Protein AF-A0A7S0WKE5-F1 (afdb_monomer_lite)

Sequence (150 aa):
APPPGLLELLALPPEQNEPGTTMPTVTLESCKLGATKHGLAVGLHYYQHDPSLGPEDKAESWKRKLVYISEKMAKFLDAKDTDAGVKTMQTTVAANVALRMNETGIIKSYLQGDAHPFMIRTVVFHPTDPADIAMMWFLPCILKHEGQVK

Foldseek 3Di:
DPPPCPVVLLDPPPVPPDPPDPFREHEPVSNQVSCVVVVDWDWDKDKDFAPVQHDPLALSRIDIATDWTYPSNCVVVVHPDTVSSSVVCSVVLVVDPVNVVVSSVQSNCVSVVHFDKDKDWDFQDDPPDPTDTDIDIDHDHHYDDDDDPD

Secondary structure (DSSP, 8-state):
-PPTTTTGGG-S-GGGSPTT--SPEE-HHHHHHHHHHTT---EEEEEEE-TTT--TT-GGGEEEEEEEE-HHHHHHTT-SSHHHHHHHHHHHHHH-HHHHHHHHHHHHHHHTT----EEEEEEE--SSSPPEEEEEEE---EE---S---

pLDDT: mean 75.68, std 14.11, range [32.09, 94.88]

Radius of gyration: 15.92 Å; chains: 1; bounding box: 42×41×35 Å

Organism: NCBI:txid1034604

Structure (mmCIF, N/CA/C/O backbone):
data_AF-A0A7S0WKE5-F1
#
_entry.id   AF-A0A7S0WKE5-F1
#
loop_
_atom_site.group_PDB
_atom_site.id
_atom_site.type_symbol
_atom_site.label_atom_id
_atom_site.label_alt_id
_atom_site.label_comp_id
_atom_site.label_asym_id
_atom_site.label_entity_id
_atom_site.label_seq_id
_atom_site.pdbx_PDB_ins_code
_atom_site.Cartn_x
_atom_site.Cartn_y
_atom_site.Cartn_z
_atom_site.occupancy
_atom_site.B_iso_or_equiv
_atom_site.auth_seq_id
_atom_site.auth_comp_id
_atom_site.auth_asym_id
_atom_site.auth_atom_id
_atom_site.pdbx_PDB_model_num
ATOM 1 N N . ALA A 1 1 ? -14.118 10.633 -8.254 1.00 52.91 1 ALA A N 1
ATOM 2 C CA . ALA A 1 1 ? -13.088 11.386 -7.514 1.00 52.91 1 ALA A CA 1
ATOM 3 C C . ALA A 1 1 ? -12.788 10.654 -6.210 1.00 52.91 1 ALA A C 1
ATOM 5 O O . ALA A 1 1 ? -13.726 10.053 -5.683 1.00 52.91 1 ALA A O 1
ATOM 6 N N . PRO A 1 2 ? -11.533 10.647 -5.726 1.00 58.97 2 PRO A N 1
ATOM 7 C CA . PRO A 1 2 ? -11.217 10.139 -4.392 1.00 58.97 2 PRO A CA 1
ATOM 8 C C . PRO A 1 2 ? -12.061 10.869 -3.330 1.00 58.97 2 PRO A C 1
ATOM 10 O O . PRO A 1 2 ? -12.458 12.014 -3.571 1.00 58.97 2 PRO A O 1
ATOM 13 N N . PRO A 1 3 ? -12.369 10.234 -2.182 1.00 57.25 3 PRO A N 1
ATOM 14 C CA . PRO A 1 3 ? -13.064 10.891 -1.086 1.00 57.25 3 PRO A CA 1
ATOM 15 C C . PRO A 1 3 ? -12.397 12.226 -0.713 1.00 57.25 3 PRO A C 1
ATOM 17 O O . PRO A 1 3 ? -11.163 12.302 -0.701 1.00 57.25 3 PRO A O 1
ATOM 20 N N . PRO A 1 4 ? -13.178 13.275 -0.398 1.00 55.00 4 PRO A N 1
ATOM 21 C CA . PRO A 1 4 ? -12.640 14.522 0.138 1.00 55.00 4 PRO A CA 1
ATOM 22 C C . PRO A 1 4 ? -11.729 14.253 1.346 1.00 55.00 4 PRO A C 1
ATOM 24 O O . PRO A 1 4 ? -12.033 13.388 2.167 1.00 55.00 4 PRO A O 1
ATOM 27 N N . GLY A 1 5 ? -10.598 14.955 1.431 1.00 56.12 5 GLY A N 1
ATOM 28 C CA . GLY A 1 5 ? -9.602 14.768 2.491 1.00 56.12 5 GLY A CA 1
ATOM 29 C C . GLY A 1 5 ? -8.604 13.629 2.255 1.00 56.12 5 GLY A C 1
ATOM 30 O O . GLY A 1 5 ? -7.596 13.568 2.943 1.00 56.12 5 GLY A O 1
ATOM 31 N N . LEU A 1 6 ? -8.797 12.760 1.254 1.00 59.41 6 LEU A N 1
ATOM 32 C CA . LEU A 1 6 ? -7.892 11.626 1.022 1.00 59.41 6 LEU A CA 1
ATOM 33 C C . LEU A 1 6 ? -6.476 12.058 0.576 1.00 59.41 6 LEU A C 1
ATOM 35 O O . LEU A 1 6 ? -5.498 11.394 0.898 1.00 59.41 6 LEU A O 1
ATOM 39 N N . LEU A 1 7 ? -6.355 13.187 -0.129 1.00 56.41 7 LEU A N 1
ATOM 40 C CA . LEU A 1 7 ? -5.060 13.796 -0.468 1.00 56.41 7 LEU A CA 1
ATOM 41 C C . LEU A 1 7 ? -4.463 14.584 0.710 1.00 56.41 7 LEU A C 1
ATOM 43 O O . LEU A 1 7 ? -3.247 14.655 0.844 1.00 56.41 7 LEU A O 1
ATOM 47 N N . GLU A 1 8 ? -5.308 15.099 1.608 1.00 59.44 8 GLU A N 1
ATOM 48 C CA . GLU A 1 8 ? -4.892 15.742 2.863 1.00 59.44 8 GLU A CA 1
ATOM 49 C C . GLU A 1 8 ? -4.340 14.717 3.878 1.00 59.44 8 GLU A C 1
ATOM 51 O O . GLU A 1 8 ? -3.621 15.091 4.799 1.00 59.44 8 GLU A O 1
ATOM 56 N N . LEU A 1 9 ? -4.620 13.415 3.695 1.00 55.53 9 LEU A N 1
ATOM 57 C CA . LEU A 1 9 ? -4.034 12.306 4.471 1.00 55.53 9 LEU A CA 1
ATOM 58 C C . LEU A 1 9 ? -2.565 12.043 4.152 1.00 55.53 9 LEU A C 1
ATOM 60 O O . LEU A 1 9 ? -1.839 11.537 5.003 1.00 55.53 9 LEU A O 1
ATOM 64 N N . LEU A 1 10 ? -2.161 12.315 2.910 1.00 56.53 10 LEU A N 1
ATOM 65 C CA . LEU A 1 10 ? -0.789 12.141 2.433 1.00 56.53 10 LEU A CA 1
ATOM 66 C C . LEU A 1 10 ? 0.053 13.393 2.716 1.00 56.53 10 LEU A C 1
ATOM 68 O O . LEU A 1 10 ? 1.222 13.438 2.349 1.00 56.53 10 LEU A O 1
ATOM 72 N N . ALA A 1 11 ? -0.550 14.413 3.338 1.00 49.28 11 ALA A N 1
ATOM 73 C CA . ALA A 1 11 ? 0.044 15.719 3.523 1.00 49.28 11 ALA A CA 1
ATOM 74 C C . ALA A 1 11 ? 1.149 15.686 4.589 1.00 49.28 11 ALA A C 1
ATOM 76 O O . ALA A 1 11 ? 0.969 16.089 5.738 1.00 49.28 11 ALA A O 1
ATOM 77 N N . LEU A 1 12 ? 2.347 15.306 4.160 1.00 52.75 12 LEU A N 1
ATOM 78 C CA . LEU A 1 12 ? 3.440 16.239 4.373 1.00 52.75 12 LEU A CA 1
ATOM 79 C C . LEU A 1 12 ? 3.100 17.543 3.616 1.00 52.75 12 LEU A C 1
ATOM 81 O O . LEU A 1 12 ? 2.428 17.486 2.582 1.00 52.75 12 LEU A O 1
ATOM 85 N N . PRO A 1 13 ? 3.477 18.729 4.127 1.00 49.84 13 PRO A N 1
ATOM 86 C CA . PRO A 1 13 ? 3.214 19.992 3.441 1.00 49.84 13 PRO A CA 1
ATOM 87 C C . PRO A 1 13 ? 3.611 19.905 1.954 1.00 49.84 13 PRO A C 1
ATOM 89 O O . PRO A 1 13 ? 4.627 19.275 1.663 1.00 49.84 13 PRO A O 1
ATOM 92 N N . PRO A 1 14 ? 2.881 20.544 1.017 1.00 46.16 14 PRO A N 1
ATOM 93 C CA . PRO A 1 14 ? 3.179 20.506 -0.424 1.00 46.16 14 PRO A CA 1
ATOM 94 C C . PRO A 1 14 ? 4.639 20.840 -0.781 1.00 46.16 14 PRO A C 1
ATOM 96 O O . PRO A 1 14 ? 5.152 20.394 -1.803 1.00 46.16 14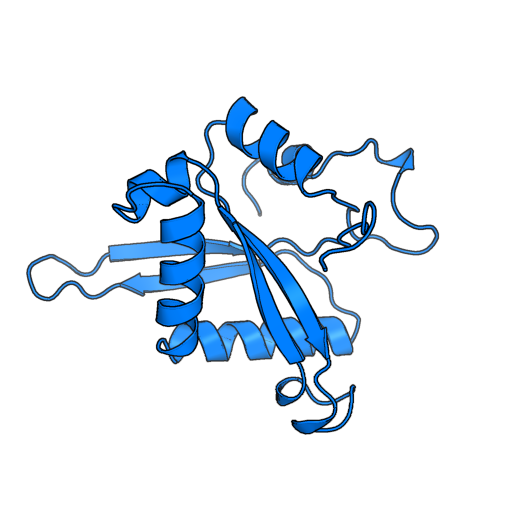 PRO A O 1
ATOM 99 N N . GLU A 1 15 ? 5.314 21.590 0.091 1.00 50.81 15 GLU A N 1
ATOM 100 C CA . GLU A 1 15 ? 6.730 21.965 0.027 1.00 50.81 15 GLU A CA 1
ATOM 101 C C . GLU A 1 15 ? 7.712 20.793 0.255 1.00 50.81 15 GLU A C 1
ATOM 103 O O . GLU A 1 15 ? 8.919 20.975 0.127 1.00 50.81 15 GLU A O 1
ATOM 108 N N . GLN A 1 16 ? 7.223 19.593 0.596 1.00 54.81 16 GLN A N 1
ATOM 109 C CA . GLN A 1 16 ? 8.030 18.387 0.838 1.00 54.81 16 GLN A CA 1
ATOM 110 C C . GLN A 1 16 ? 7.925 17.327 -0.269 1.00 54.81 16 GLN A C 1
ATOM 112 O O . GLN A 1 16 ? 8.495 16.240 -0.126 1.00 54.81 16 GLN A O 1
ATOM 117 N N . ASN A 1 17 ? 7.213 17.613 -1.363 1.00 60.34 17 ASN A N 1
ATOM 118 C CA . ASN A 1 17 ? 7.245 16.745 -2.537 1.00 60.34 17 ASN A CA 1
ATOM 119 C C . ASN A 1 17 ? 8.651 16.746 -3.149 1.00 60.34 17 ASN A C 1
ATOM 121 O O . ASN A 1 17 ? 9.334 17.773 -3.160 1.00 60.34 17 ASN A O 1
ATOM 125 N N . GLU A 1 18 ? 9.085 15.593 -3.659 1.00 60.22 18 GLU A N 1
ATOM 126 C CA . GLU A 1 18 ? 10.382 15.506 -4.334 1.00 60.22 18 GLU A CA 1
ATOM 127 C C . GLU A 1 18 ? 10.388 16.437 -5.569 1.00 60.22 18 GLU A C 1
ATOM 129 O O . GLU A 1 18 ? 9.404 16.473 -6.321 1.00 60.22 18 GLU A O 1
ATOM 134 N N . PRO A 1 19 ? 11.454 17.227 -5.799 1.00 58.72 19 PRO A N 1
ATOM 135 C CA . PRO A 1 19 ? 11.508 18.141 -6.933 1.00 58.72 19 PRO A CA 1
ATOM 136 C C . PRO A 1 19 ? 11.268 17.415 -8.266 1.00 58.72 19 PRO A C 1
ATOM 138 O O . PRO A 1 19 ? 11.930 16.428 -8.573 1.00 58.72 19 PRO A O 1
ATOM 141 N N . GLY A 1 20 ? 10.336 17.923 -9.078 1.00 62.03 20 GLY A N 1
ATOM 142 C CA . GLY A 1 20 ? 10.051 17.383 -10.414 1.00 62.03 20 GLY A CA 1
ATOM 143 C C . GLY A 1 20 ? 8.980 16.290 -10.477 1.00 62.03 20 GLY A C 1
ATOM 144 O O . GLY A 1 20 ? 8.738 15.766 -11.561 1.00 62.03 20 GLY A O 1
ATOM 145 N N . THR A 1 21 ? 8.303 15.970 -9.368 1.00 62.62 21 THR A N 1
ATOM 146 C CA . THR A 1 21 ? 7.138 15.071 -9.375 1.00 62.62 21 THR A CA 1
ATOM 147 C C . THR A 1 21 ? 5.833 15.785 -9.020 1.00 62.62 21 THR A C 1
ATOM 149 O O . THR A 1 21 ? 5.803 16.732 -8.237 1.00 62.62 21 THR A O 1
ATOM 152 N N . THR A 1 22 ? 4.726 15.304 -9.589 1.00 66.25 22 THR A N 1
ATOM 153 C CA . THR A 1 22 ? 3.358 15.677 -9.192 1.00 66.25 22 THR A CA 1
ATOM 154 C C . THR A 1 22 ? 2.762 14.707 -8.171 1.00 66.25 22 THR A C 1
ATOM 156 O O . THR A 1 22 ? 1.636 14.912 -7.717 1.00 66.25 22 THR A O 1
ATOM 159 N N . MET A 1 23 ? 3.477 13.629 -7.829 1.00 71.69 23 MET A N 1
ATOM 160 C CA . MET A 1 23 ? 3.033 12.657 -6.834 1.00 71.69 23 MET A CA 1
ATOM 161 C C . MET A 1 23 ? 3.305 13.160 -5.411 1.00 71.69 23 MET A C 1
ATOM 163 O O . MET A 1 23 ? 4.376 13.714 -5.159 1.00 71.69 23 MET A O 1
ATOM 167 N N . PRO A 1 24 ? 2.384 12.917 -4.463 1.00 73.12 24 PRO A N 1
ATOM 168 C CA . PRO A 1 24 ? 2.607 13.235 -3.060 1.00 73.12 24 PRO A CA 1
ATOM 169 C C . PRO A 1 24 ? 3.710 12.353 -2.465 1.00 73.12 24 PRO A C 1
ATOM 171 O O . PRO A 1 24 ? 3.734 11.139 -2.691 1.00 73.12 24 PRO A O 1
ATOM 174 N N . THR A 1 25 ? 4.589 12.949 -1.664 1.00 76.62 25 THR A N 1
ATOM 175 C CA . THR A 1 25 ? 5.579 12.214 -0.864 1.00 76.62 25 THR A CA 1
ATOM 176 C C . THR A 1 25 ? 5.009 11.878 0.514 1.00 76.62 25 THR A C 1
ATOM 178 O O . THR A 1 25 ? 4.449 12.743 1.182 1.00 76.62 25 THR A O 1
ATOM 181 N N . VAL A 1 26 ? 5.183 10.635 0.973 1.00 79.31 26 VAL A N 1
ATOM 182 C CA . VAL A 1 26 ? 4.721 10.163 2.288 1.00 79.31 26 VAL A CA 1
ATOM 183 C C . VAL A 1 26 ? 5.809 9.440 3.069 1.00 79.31 26 VAL A C 1
ATOM 185 O O . VAL A 1 26 ? 6.693 8.806 2.497 1.00 79.31 26 VAL A O 1
ATOM 188 N N . THR A 1 27 ? 5.699 9.478 4.394 1.00 82.75 27 THR A N 1
ATOM 189 C CA . THR A 1 27 ? 6.412 8.586 5.323 1.00 82.75 27 THR A CA 1
ATOM 190 C C . THR A 1 27 ? 5.433 7.629 5.991 1.00 82.75 27 THR A C 1
ATOM 192 O O . THR A 1 27 ? 4.229 7.902 6.066 1.00 82.75 27 THR A O 1
ATOM 195 N N . LEU A 1 28 ? 5.944 6.530 6.549 1.00 84.62 28 LEU A N 1
ATOM 196 C CA . LEU A 1 28 ? 5.138 5.620 7.364 1.00 84.62 28 LEU A CA 1
ATOM 197 C C . LEU A 1 28 ? 4.410 6.369 8.498 1.00 84.62 28 LEU A C 1
ATOM 199 O O . LEU A 1 28 ? 3.230 6.128 8.757 1.00 84.62 28 LEU A O 1
ATOM 203 N N . GLU A 1 29 ? 5.097 7.327 9.113 1.00 84.50 29 GLU A N 1
ATOM 204 C CA . GLU A 1 29 ? 4.593 8.096 10.248 1.00 84.50 29 GLU A CA 1
ATOM 205 C C . GLU A 1 29 ? 3.477 9.054 9.824 1.00 84.50 29 GLU A C 1
ATOM 207 O O . GLU A 1 29 ? 2.444 9.123 10.494 1.00 84.50 29 GLU A O 1
ATOM 212 N N . SER A 1 30 ? 3.618 9.710 8.667 1.00 80.19 30 SER A N 1
ATOM 213 C CA . SER A 1 30 ? 2.546 10.530 8.088 1.00 80.19 30 SER A CA 1
ATOM 214 C C . SER A 1 30 ? 1.292 9.698 7.793 1.00 80.19 30 SER A C 1
ATOM 216 O O . SER A 1 30 ? 0.184 10.099 8.155 1.00 80.19 30 SER A O 1
ATOM 218 N N . CYS A 1 31 ? 1.456 8.483 7.249 1.00 82.19 31 CYS A N 1
ATOM 219 C CA . CYS A 1 31 ? 0.343 7.576 6.986 1.00 82.19 31 CYS A CA 1
ATOM 220 C C . CYS A 1 31 ? -0.349 7.127 8.279 1.00 82.19 31 CYS A C 1
ATOM 222 O O . CYS A 1 31 ? -1.579 7.122 8.334 1.00 82.19 31 CYS A O 1
ATOM 224 N N . LYS A 1 32 ? 0.414 6.788 9.329 1.00 85.38 32 LYS A N 1
ATOM 225 C CA . LYS A 1 32 ? -0.138 6.436 10.648 1.00 85.38 32 LYS A CA 1
ATOM 226 C C . LYS A 1 32 ? -0.953 7.585 11.237 1.00 85.38 32 LYS A C 1
ATOM 228 O O . LYS A 1 32 ? -2.088 7.376 11.662 1.00 85.38 32 LYS A O 1
ATOM 233 N N . LEU A 1 33 ? -0.393 8.795 11.241 1.00 83.00 33 LEU A N 1
ATOM 234 C CA . LEU A 1 33 ? -1.059 9.981 11.780 1.00 83.00 33 LEU A CA 1
ATOM 235 C C . LEU A 1 33 ? -2.352 10.293 11.020 1.00 83.00 33 LEU A C 1
ATOM 237 O O . LEU A 1 33 ? -3.392 10.492 11.650 1.00 83.00 33 LEU A O 1
ATOM 241 N N . GLY A 1 34 ? -2.313 10.272 9.685 1.00 81.25 34 GLY A N 1
ATOM 242 C CA . GLY A 1 34 ? -3.493 10.474 8.845 1.00 81.25 34 GLY A CA 1
ATOM 243 C C . GLY A 1 34 ? -4.570 9.413 9.090 1.00 81.25 34 GLY A C 1
ATOM 244 O O . GLY A 1 34 ? -5.738 9.746 9.301 1.00 81.25 34 GLY A O 1
ATOM 245 N N . ALA A 1 35 ? -4.179 8.137 9.144 1.00 84.12 35 ALA A N 1
ATOM 246 C CA . ALA A 1 35 ? -5.097 7.030 9.399 1.00 84.12 35 ALA A CA 1
ATOM 247 C C . ALA A 1 35 ? -5.816 7.163 10.748 1.00 84.12 35 ALA A C 1
ATOM 249 O O . ALA A 1 35 ? -7.033 6.981 10.811 1.00 84.12 35 ALA A O 1
ATOM 250 N N . THR A 1 36 ? -5.079 7.506 11.808 1.00 83.94 36 THR A N 1
ATOM 251 C CA . THR A 1 36 ? -5.628 7.689 13.157 1.00 83.94 36 THR A CA 1
ATOM 252 C C . THR A 1 36 ? -6.527 8.916 13.229 1.00 83.94 36 THR A C 1
ATOM 254 O O . THR A 1 36 ? -7.673 8.805 13.662 1.00 83.94 36 THR A O 1
ATOM 257 N N . LYS A 1 37 ? -6.049 10.073 12.753 1.00 83.06 37 LYS A N 1
ATOM 258 C CA . LYS A 1 37 ? -6.786 11.347 12.798 1.00 83.06 37 LYS A CA 1
ATOM 259 C C . LYS A 1 37 ? -8.153 11.253 12.119 1.00 83.06 37 LYS A C 1
ATOM 261 O O . LYS A 1 37 ? -9.117 11.833 12.607 1.00 83.06 37 LYS A O 1
ATOM 266 N N . HIS A 1 38 ? -8.235 10.523 11.010 1.00 81.38 38 HIS A N 1
ATOM 267 C CA . HIS A 1 38 ? -9.455 10.404 10.211 1.00 81.38 38 HIS A CA 1
ATOM 268 C C . HIS A 1 38 ? -10.194 9.072 10.416 1.00 81.38 38 HIS A C 1
ATOM 270 O O . HIS A 1 38 ? -11.205 8.823 9.761 1.00 81.38 38 HIS A O 1
ATOM 276 N N . GLY A 1 39 ? -9.710 8.206 11.315 1.00 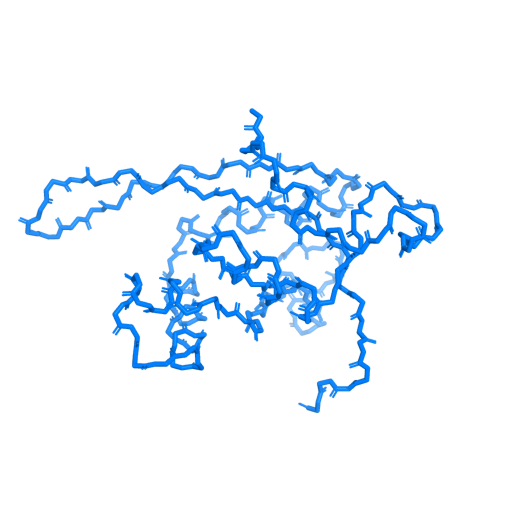82.94 39 GLY A N 1
ATOM 277 C CA . GLY A 1 39 ? -10.326 6.915 11.618 1.00 82.94 39 GLY A CA 1
ATOM 278 C C . GLY A 1 39 ? -10.515 6.037 10.379 1.00 82.94 39 GLY A C 1
ATOM 279 O O . GLY A 1 39 ? -11.615 5.528 10.146 1.00 82.94 39 GLY A O 1
ATOM 280 N N . LEU A 1 40 ? -9.476 5.879 9.555 1.00 82.94 40 LEU A N 1
ATOM 281 C CA . LEU A 1 40 ? -9.558 5.196 8.260 1.00 82.94 40 LEU A CA 1
ATOM 282 C C . LEU A 1 40 ? -9.003 3.772 8.302 1.00 82.94 40 LEU A C 1
ATOM 284 O O . LEU A 1 40 ? -8.038 3.482 9.007 1.00 82.94 40 LEU A O 1
ATOM 288 N N . ALA A 1 41 ? -9.600 2.886 7.503 1.00 87.06 41 ALA A N 1
ATOM 289 C CA . ALA A 1 41 ? -9.041 1.574 7.197 1.00 87.06 41 ALA A CA 1
ATOM 290 C C . ALA A 1 41 ? -8.108 1.723 5.988 1.00 87.06 41 ALA A C 1
ATOM 292 O O . ALA A 1 41 ? -8.578 1.860 4.862 1.00 87.06 41 ALA A O 1
ATOM 293 N N . VAL A 1 42 ? -6.796 1.741 6.221 1.00 85.69 42 VAL A N 1
ATOM 294 C CA . VAL A 1 42 ? -5.788 1.945 5.168 1.00 85.69 42 VAL A CA 1
ATOM 295 C C . VAL A 1 42 ? -4.630 0.968 5.320 1.00 85.69 42 VAL A C 1
ATOM 297 O O . VAL A 1 42 ? -4.370 0.469 6.417 1.00 85.69 42 VAL A O 1
ATOM 300 N N . GLY A 1 43 ? -3.929 0.723 4.215 1.00 87.94 43 GLY A N 1
ATOM 301 C CA . GLY A 1 43 ? -2.647 0.029 4.180 1.00 87.94 43 GLY A CA 1
ATOM 302 C C . GLY A 1 43 ? -1.629 0.821 3.361 1.00 87.94 43 GLY A C 1
ATOM 303 O O . GLY A 1 43 ? -2.005 1.528 2.428 1.00 87.94 43 GLY A O 1
ATOM 304 N N . LEU A 1 44 ? -0.350 0.710 3.720 1.00 87.44 44 LEU A N 1
ATOM 305 C CA . LEU A 1 44 ? 0.763 1.314 2.987 1.00 87.44 44 LEU A CA 1
ATOM 306 C C . LEU A 1 44 ? 1.616 0.218 2.354 1.00 87.44 44 LEU A C 1
ATOM 308 O O . LEU A 1 44 ? 2.115 -0.681 3.038 1.00 87.44 44 LEU A O 1
ATOM 312 N N . HIS A 1 45 ? 1.798 0.319 1.042 1.00 87.56 45 HIS A N 1
ATOM 313 C CA . HIS A 1 45 ? 2.527 -0.651 0.240 1.00 87.56 45 HIS A CA 1
ATOM 314 C C . HIS A 1 45 ? 3.611 0.056 -0.568 1.00 87.56 45 HIS A C 1
ATOM 316 O O . HIS A 1 45 ? 3.403 1.178 -1.020 1.00 87.56 45 HIS A O 1
ATOM 322 N N . TYR A 1 46 ? 4.725 -0.626 -0.805 1.00 86.56 46 TYR A N 1
ATOM 323 C CA . TYR A 1 46 ? 5.696 -0.239 -1.823 1.00 86.56 46 TYR A CA 1
ATOM 324 C C . TYR A 1 46 ? 5.893 -1.379 -2.821 1.00 86.56 46 TYR A C 1
ATOM 326 O O . TYR A 1 46 ? 5.586 -2.540 -2.531 1.00 86.56 46 TYR A O 1
ATOM 334 N N . TYR A 1 47 ? 6.400 -1.039 -4.001 1.00 86.38 47 TYR A N 1
ATOM 335 C CA . TYR A 1 47 ? 6.809 -1.999 -5.016 1.00 86.38 47 TYR A CA 1
ATOM 336 C C . TYR A 1 47 ? 8.317 -1.914 -5.177 1.00 86.38 47 TYR A C 1
ATOM 338 O O . TYR A 1 47 ? 8.877 -0.825 -5.250 1.00 86.38 47 TYR A O 1
ATOM 346 N N . GLN A 1 48 ? 8.966 -3.069 -5.195 1.00 88.62 48 GLN A N 1
ATOM 347 C CA . GLN A 1 48 ? 10.408 -3.172 -5.349 1.00 88.62 48 GLN A CA 1
ATOM 348 C C . GLN A 1 48 ? 10.716 -4.093 -6.516 1.00 88.62 48 GLN A C 1
ATOM 350 O O . GLN A 1 48 ? 10.159 -5.191 -6.599 1.00 88.62 48 GLN A O 1
ATOM 355 N N . HIS A 1 49 ? 11.596 -3.640 -7.405 1.00 89.19 49 HIS A N 1
ATOM 356 C CA . HIS A 1 49 ? 12.119 -4.469 -8.481 1.00 89.19 49 HIS A CA 1
ATOM 357 C C . HIS A 1 49 ? 12.885 -5.664 -7.901 1.00 89.19 49 HIS A C 1
ATOM 359 O O . HIS A 1 49 ? 13.713 -5.516 -7.001 1.00 89.19 49 HIS A O 1
ATOM 365 N N . ASP A 1 50 ? 12.574 -6.855 -8.405 1.00 91.56 50 ASP A N 1
ATOM 366 C CA . ASP A 1 50 ? 13.298 -8.089 -8.146 1.00 91.56 50 ASP A CA 1
ATOM 367 C C . ASP A 1 50 ? 13.984 -8.548 -9.445 1.00 91.56 50 ASP A C 1
ATOM 369 O O . ASP A 1 50 ? 13.323 -9.108 -10.327 1.00 91.56 50 ASP A O 1
ATOM 373 N N . PRO A 1 51 ? 15.312 -8.369 -9.564 1.00 91.25 51 PRO A N 1
ATOM 374 C CA . PRO A 1 51 ? 16.061 -8.757 -10.757 1.00 91.25 51 PRO A CA 1
ATOM 375 C C . PRO A 1 51 ? 15.968 -10.247 -11.106 1.00 91.25 51 PRO A C 1
ATOM 377 O O . PRO A 1 51 ? 16.207 -10.616 -12.253 1.00 91.25 51 PRO A O 1
ATOM 380 N N . SER A 1 52 ? 15.621 -11.117 -10.148 1.00 94.88 52 SER A N 1
ATOM 381 C CA . SER A 1 52 ? 15.452 -12.554 -10.406 1.00 94.88 52 SER A CA 1
ATOM 382 C C . SER A 1 52 ? 14.176 -12.889 -11.183 1.00 94.88 52 SER A C 1
ATOM 384 O O . SER A 1 52 ? 14.069 -13.984 -11.732 1.00 94.88 52 SER A O 1
ATOM 386 N N . LEU A 1 53 ? 13.217 -11.960 -11.241 1.00 90.62 53 LEU A N 1
ATOM 387 C CA . LEU A 1 53 ? 11.955 -12.126 -11.961 1.00 90.62 53 LEU A CA 1
ATOM 388 C C . LEU A 1 53 ? 11.995 -11.567 -13.389 1.00 90.62 53 LEU A C 1
ATOM 390 O O . LEU A 1 53 ? 11.180 -11.977 -14.214 1.00 90.62 53 LEU A O 1
ATOM 394 N N . GLY A 1 54 ? 12.940 -10.674 -13.692 1.00 93.12 54 GLY A N 1
ATOM 395 C CA . GLY A 1 54 ? 13.099 -10.091 -15.021 1.00 93.12 54 GLY A CA 1
ATOM 396 C C . GLY A 1 54 ? 13.607 -8.643 -15.006 1.00 93.12 54 GLY A C 1
ATOM 397 O O . GLY A 1 54 ? 13.992 -8.115 -13.957 1.00 93.12 54 GLY A O 1
ATOM 398 N N . PRO A 1 55 ? 13.625 -7.979 -16.176 1.00 93.06 55 PRO A N 1
ATOM 399 C CA . PRO A 1 55 ? 14.088 -6.600 -16.305 1.00 93.06 55 PRO A CA 1
ATOM 400 C C . PRO A 1 55 ? 13.098 -5.588 -15.705 1.00 93.06 55 PRO A C 1
ATOM 402 O O . PRO A 1 55 ? 11.925 -5.893 -15.490 1.00 93.06 55 PRO A O 1
ATOM 405 N N . GLU A 1 56 ? 13.587 -4.383 -15.406 1.00 90.25 56 GLU A N 1
ATOM 406 C CA . GLU A 1 56 ? 12.851 -3.331 -14.682 1.00 90.25 56 GLU A CA 1
ATOM 407 C C . GLU A 1 56 ? 11.634 -2.788 -15.459 1.00 90.25 56 GLU A C 1
ATOM 409 O O . GLU A 1 56 ? 10.636 -2.392 -14.861 1.00 90.25 56 GLU A O 1
ATOM 414 N N . ASP A 1 57 ? 11.656 -2.854 -16.792 1.00 89.06 57 ASP A N 1
ATOM 415 C CA . ASP A 1 57 ? 10.564 -2.424 -17.677 1.00 89.06 57 ASP A CA 1
ATOM 416 C C . ASP A 1 57 ? 9.373 -3.404 -17.716 1.00 89.06 57 ASP A C 1
ATOM 418 O O . ASP A 1 57 ? 8.372 -3.163 -18.398 1.00 89.06 57 ASP A O 1
ATOM 422 N N . LYS A 1 58 ? 9.474 -4.534 -17.012 1.00 89.56 58 LYS A N 1
ATOM 423 C CA . LYS A 1 58 ? 8.457 -5.584 -16.967 1.00 89.56 58 LYS A CA 1
ATOM 424 C C . LYS A 1 58 ? 7.743 -5.552 -15.627 1.00 89.56 58 LYS A C 1
ATOM 426 O O . LYS A 1 58 ? 8.365 -5.714 -14.584 1.00 89.56 58 LYS A O 1
ATOM 431 N N . ALA A 1 59 ? 6.424 -5.372 -15.650 1.00 87.12 59 ALA A N 1
ATOM 432 C CA . ALA A 1 59 ? 5.614 -5.237 -14.439 1.00 87.12 59 ALA A CA 1
ATOM 433 C C . ALA A 1 59 ? 5.679 -6.481 -13.535 1.00 87.12 59 ALA A C 1
ATOM 435 O O . ALA A 1 59 ? 5.667 -6.365 -12.314 1.00 87.12 59 ALA A O 1
ATOM 436 N N . GLU A 1 60 ? 5.800 -7.664 -14.133 1.00 87.56 60 GLU A N 1
ATOM 437 C CA . GLU A 1 60 ? 5.979 -8.943 -13.446 1.00 87.56 60 GLU A CA 1
ATOM 438 C C . GLU A 1 60 ? 7.285 -9.035 -12.642 1.00 87.56 60 GLU A C 1
ATOM 440 O O . GLU A 1 60 ? 7.370 -9.848 -11.722 1.00 87.56 60 GLU A O 1
ATOM 445 N N . SER A 1 61 ? 8.272 -8.181 -12.933 1.00 91.62 61 SER A N 1
ATOM 446 C CA . SER A 1 61 ? 9.539 -8.117 -12.202 1.00 91.62 61 SER A CA 1
ATOM 447 C C . SER A 1 61 ? 9.443 -7.349 -10.883 1.00 91.62 61 SER A C 1
ATOM 449 O O . SER A 1 61 ? 10.430 -7.241 -10.161 1.00 91.62 61 SER A O 1
ATOM 451 N N . TRP A 1 62 ? 8.283 -6.781 -10.549 1.00 89.69 62 TRP A N 1
ATOM 452 C CA . TRP A 1 62 ? 8.099 -5.955 -9.359 1.00 89.69 62 TRP A CA 1
ATOM 453 C C . TRP A 1 62 ? 7.304 -6.699 -8.290 1.00 89.69 62 TRP A C 1
ATOM 455 O O . TRP A 1 62 ? 6.224 -7.237 -8.534 1.00 89.69 62 TRP A O 1
ATOM 465 N N . LYS A 1 63 ? 7.816 -6.693 -7.058 1.00 86.38 63 LYS A N 1
ATOM 466 C CA . LYS A 1 63 ? 7.169 -7.311 -5.898 1.00 86.38 63 LYS A CA 1
ATOM 467 C C . LYS A 1 63 ? 6.538 -6.257 -5.007 1.00 86.38 63 LYS A C 1
ATOM 469 O O . LYS A 1 63 ? 7.210 -5.344 -4.530 1.00 86.38 63 LYS A O 1
ATOM 474 N N . ARG A 1 64 ? 5.254 -6.442 -4.705 1.00 86.75 64 ARG A N 1
ATOM 475 C CA . ARG A 1 64 ? 4.560 -5.666 -3.677 1.00 86.75 64 ARG A CA 1
ATOM 476 C C . ARG A 1 64 ? 5.034 -6.071 -2.283 1.00 86.75 64 ARG A C 1
ATOM 478 O O . ARG A 1 64 ? 5.135 -7.256 -1.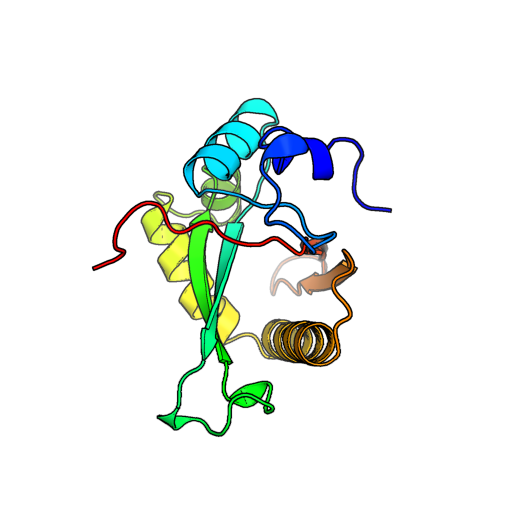959 1.00 86.75 64 ARG A O 1
ATOM 485 N N . LYS A 1 65 ? 5.221 -5.081 -1.420 1.00 87.38 65 LYS A N 1
ATOM 486 C CA . LYS A 1 65 ? 5.493 -5.234 0.008 1.00 87.38 65 LYS A CA 1
ATOM 487 C C . LYS A 1 65 ? 4.536 -4.345 0.789 1.00 87.38 65 LYS A C 1
ATOM 489 O O . LYS A 1 65 ? 4.453 -3.150 0.541 1.00 87.38 65 LYS A O 1
ATOM 494 N N . LEU A 1 66 ? 3.782 -4.941 1.707 1.00 88.75 66 LEU A N 1
ATOM 495 C CA . LEU A 1 66 ? 2.908 -4.214 2.629 1.00 88.75 66 LEU A CA 1
ATOM 496 C C . LEU A 1 66 ? 3.680 -3.953 3.920 1.00 88.75 66 LEU A C 1
ATOM 498 O O . LEU A 1 66 ? 4.113 -4.913 4.550 1.00 88.75 66 LEU A O 1
ATOM 502 N N . VAL A 1 67 ? 3.843 -2.688 4.298 1.00 89.00 67 VAL A N 1
ATOM 503 C CA . VAL A 1 67 ? 4.640 -2.290 5.474 1.00 89.00 67 VAL A CA 1
ATOM 504 C C . VAL A 1 67 ? 3.794 -1.857 6.659 1.00 89.00 67 VAL A C 1
ATOM 506 O O . VAL A 1 67 ? 4.291 -1.808 7.777 1.00 89.00 67 VAL A O 1
ATOM 509 N N . TYR A 1 68 ? 2.522 -1.534 6.431 1.00 90.00 68 TYR A N 1
ATOM 510 C CA . TYR A 1 68 ? 1.639 -1.039 7.477 1.00 90.00 68 TYR A CA 1
ATOM 511 C C . TYR A 1 68 ? 0.171 -1.225 7.134 1.00 90.00 68 TYR A C 1
ATOM 513 O O . TYR A 1 68 ? -0.232 -1.035 5.990 1.00 90.00 68 TYR A O 1
ATOM 521 N N . ILE A 1 69 ? -0.631 -1.508 8.156 1.00 91.69 69 ILE A N 1
ATOM 522 C CA . ILE A 1 69 ? -2.081 -1.338 8.124 1.00 91.69 69 ILE A CA 1
ATOM 523 C C . ILE A 1 69 ? -2.526 -0.557 9.357 1.00 91.69 69 ILE A C 1
ATOM 525 O O . ILE A 1 69 ? -1.913 -0.662 10.420 1.00 91.69 69 ILE A O 1
ATOM 529 N N . SER A 1 70 ? -3.612 0.200 9.237 1.00 90.94 70 SER A N 1
ATOM 530 C CA . SER A 1 70 ? -4.197 0.889 10.385 1.00 90.94 70 SER A CA 1
ATOM 531 C C . SER A 1 70 ? -4.900 -0.072 11.342 1.00 90.94 70 SER A C 1
ATOM 533 O O . SER A 1 70 ? -5.345 -1.148 10.946 1.00 90.94 70 SER A O 1
ATOM 535 N N . GLU A 1 71 ? -5.083 0.334 12.601 1.00 91.44 71 GLU A N 1
ATOM 536 C CA . GLU A 1 71 ? -5.849 -0.458 13.577 1.00 91.44 71 GLU A CA 1
ATOM 537 C C . GLU A 1 71 ? -7.276 -0.745 13.102 1.00 91.44 71 GLU A C 1
ATOM 539 O O . GLU A 1 71 ? -7.812 -1.825 13.337 1.00 91.44 71 GLU A O 1
ATOM 544 N N . LYS A 1 72 ? -7.904 0.213 12.409 1.00 89.31 72 LYS A N 1
ATOM 545 C CA . LYS A 1 72 ? -9.241 0.016 11.842 1.00 89.31 72 LYS A CA 1
ATOM 546 C C . LYS A 1 72 ? -9.229 -1.033 10.733 1.00 89.31 72 LYS A C 1
ATOM 548 O O . LYS A 1 72 ? -10.163 -1.822 10.659 1.00 89.31 72 LYS A O 1
ATOM 553 N N . MET A 1 73 ? -8.181 -1.065 9.907 1.00 88.44 73 MET A N 1
ATOM 554 C CA . MET A 1 73 ? -7.999 -2.123 8.914 1.00 88.44 73 MET A CA 1
ATOM 555 C C . MET A 1 73 ? -7.730 -3.475 9.588 1.00 88.44 73 MET A C 1
ATOM 557 O O . MET A 1 73 ? -8.326 -4.468 9.196 1.00 88.44 73 MET A O 1
ATOM 561 N N . ALA A 1 74 ? -6.901 -3.526 10.635 1.00 90.06 74 ALA A N 1
ATOM 562 C CA . ALA A 1 74 ? -6.657 -4.756 11.392 1.00 90.06 74 ALA A CA 1
ATOM 563 C C . ALA A 1 74 ? -7.957 -5.322 11.992 1.00 90.06 74 ALA A C 1
ATOM 565 O O . ALA A 1 74 ? -8.247 -6.497 11.804 1.00 90.06 74 ALA A O 1
ATOM 566 N N . LYS A 1 75 ? -8.785 -4.470 12.613 1.00 88.38 75 LYS A N 1
ATOM 567 C CA . LYS A 1 75 ? -10.119 -4.841 13.120 1.00 88.38 75 LYS A CA 1
ATOM 568 C C . LYS A 1 75 ? -11.057 -5.308 12.009 1.00 88.38 75 LYS A C 1
ATOM 570 O O . LYS A 1 75 ? -11.774 -6.280 12.192 1.00 88.38 75 LYS A O 1
ATOM 575 N N . PHE A 1 76 ? -11.048 -4.625 10.863 1.00 84.38 76 PHE A N 1
ATOM 576 C CA . PHE A 1 76 ? -11.841 -5.023 9.697 1.00 84.38 76 PHE A CA 1
ATOM 577 C C . PHE A 1 76 ? -11.453 -6.417 9.180 1.00 84.38 76 PHE A C 1
ATOM 579 O O . PHE A 1 76 ? -12.314 -7.167 8.739 1.00 84.38 76 PHE A O 1
ATOM 586 N N . LEU A 1 77 ? -10.170 -6.768 9.263 1.00 83.81 77 LEU A N 1
ATOM 587 C CA . LEU A 1 77 ? -9.637 -8.072 8.869 1.00 83.81 77 LEU A CA 1
ATOM 588 C C . LEU A 1 77 ? -9.730 -9.139 9.973 1.00 83.81 77 LEU A C 1
ATOM 590 O O . LEU A 1 77 ? -9.194 -10.227 9.781 1.00 83.81 77 LEU A O 1
ATOM 594 N N . ASP A 1 78 ? -10.329 -8.818 11.125 1.00 86.38 78 ASP A N 1
ATOM 595 C CA . ASP A 1 78 ? -10.327 -9.658 12.332 1.00 86.38 78 ASP A CA 1
ATOM 596 C C . ASP A 1 78 ? -8.914 -10.125 12.749 1.00 86.38 78 ASP A C 1
ATOM 598 O O . ASP A 1 78 ? -8.680 -11.231 13.235 1.00 86.38 78 ASP A O 1
ATOM 602 N N . ALA A 1 79 ? -7.915 -9.269 12.520 1.00 89.19 79 ALA A N 1
ATOM 603 C CA . ALA A 1 79 ? -6.539 -9.531 12.905 1.00 89.19 79 ALA A CA 1
ATOM 604 C C . ALA A 1 79 ? -6.302 -9.134 14.369 1.00 89.19 79 ALA A C 1
ATOM 606 O O . ALA A 1 79 ? -6.746 -8.080 14.826 1.00 89.19 79 ALA A O 1
ATOM 607 N N . LYS A 1 80 ? -5.516 -9.948 15.086 1.00 92.62 80 LYS A N 1
ATOM 608 C CA . LYS A 1 80 ? -5.151 -9.709 16.495 1.00 92.62 80 LYS A CA 1
ATOM 609 C C . LYS A 1 80 ? -4.477 -8.348 16.720 1.00 92.62 80 LYS A C 1
ATOM 611 O O . LYS A 1 80 ? -4.708 -7.703 17.739 1.00 92.62 80 LYS A O 1
ATOM 616 N N . ASP A 1 81 ? -3.615 -7.954 15.792 1.00 93.56 81 ASP A N 1
ATOM 617 C CA . ASP A 1 81 ? -2.852 -6.711 15.804 1.00 93.56 81 ASP A CA 1
ATOM 618 C C . ASP A 1 81 ? -2.474 -6.310 14.365 1.00 93.56 81 ASP A C 1
ATOM 620 O O . ASP A 1 81 ? -2.772 -7.018 13.392 1.00 93.56 81 ASP A O 1
ATOM 624 N N . THR A 1 82 ? -1.843 -5.144 14.211 1.00 92.06 82 THR A N 1
ATOM 625 C CA . THR A 1 82 ? -1.454 -4.610 12.899 1.00 92.06 82 THR A CA 1
ATOM 626 C C . THR A 1 82 ? -0.435 -5.495 12.185 1.00 92.06 82 THR A C 1
ATOM 628 O O . THR A 1 82 ? -0.526 -5.660 10.970 1.00 92.06 82 THR A O 1
ATOM 631 N N . ASP A 1 83 ? 0.494 -6.119 12.909 1.00 92.94 83 ASP A N 1
ATOM 632 C CA . ASP A 1 83 ? 1.551 -6.948 12.320 1.00 92.94 83 ASP A CA 1
ATOM 633 C C . ASP A 1 83 ? 0.990 -8.274 11.795 1.00 92.94 83 ASP A C 1
ATOM 635 O O . ASP A 1 83 ? 1.328 -8.724 10.694 1.00 92.94 83 ASP A O 1
ATOM 639 N N . ALA A 1 84 ? 0.079 -8.889 12.551 1.00 92.12 84 ALA A N 1
ATOM 640 C CA . ALA A 1 84 ? -0.676 -10.059 12.129 1.00 92.12 84 ALA A CA 1
ATOM 641 C C . ALA A 1 84 ? -1.523 -9.753 10.888 1.00 92.12 84 ALA A C 1
ATOM 643 O O . ALA A 1 84 ? -1.562 -10.555 9.948 1.00 92.12 84 ALA A O 1
ATOM 644 N N . GLY A 1 85 ? -2.153 -8.578 10.835 1.00 91.06 85 GLY A N 1
ATOM 645 C CA . GLY A 1 85 ? -2.920 -8.169 9.665 1.00 91.06 85 GLY A CA 1
ATOM 646 C C . GLY A 1 85 ? -2.040 -7.885 8.441 1.00 91.06 85 GLY A C 1
ATOM 647 O O . GLY A 1 85 ? -2.411 -8.280 7.336 1.00 91.06 85 GLY A O 1
ATOM 648 N N . VAL A 1 86 ? -0.839 -7.310 8.611 1.00 91.38 86 VAL A N 1
ATOM 649 C CA . VAL A 1 86 ? 0.148 -7.177 7.520 1.00 91.38 86 VAL A CA 1
ATOM 650 C C . VAL A 1 86 ? 0.500 -8.551 6.946 1.00 91.38 86 VAL A C 1
ATOM 652 O O . VAL A 1 86 ? 0.401 -8.747 5.734 1.00 91.38 86 VAL A O 1
ATOM 655 N N . LYS A 1 87 ? 0.857 -9.523 7.796 1.00 89.62 87 LYS A N 1
ATOM 656 C CA . LYS A 1 87 ? 1.191 -10.895 7.362 1.00 89.62 87 LYS A CA 1
ATOM 657 C C . LYS A 1 87 ? 0.028 -11.567 6.630 1.00 89.62 87 LYS A C 1
ATOM 659 O O . LYS A 1 87 ? 0.222 -12.177 5.574 1.00 89.62 87 LYS A O 1
ATOM 664 N N . THR A 1 88 ? -1.181 -11.412 7.163 1.00 86.75 88 THR A N 1
ATOM 665 C CA . THR A 1 88 ? -2.412 -11.948 6.569 1.00 86.75 88 THR A CA 1
ATOM 666 C C . THR A 1 88 ? -2.636 -11.355 5.181 1.00 86.75 88 THR A C 1
ATOM 668 O O . THR A 1 88 ? -2.742 -12.089 4.204 1.00 86.75 88 THR A O 1
ATOM 671 N N . MET A 1 89 ? -2.595 -10.029 5.049 1.00 84.69 89 MET A N 1
ATOM 672 C CA . MET A 1 89 ? -2.791 -9.335 3.773 1.00 84.69 89 MET A CA 1
ATOM 673 C C . MET A 1 89 ? -1.701 -9.632 2.742 1.00 84.69 89 MET A C 1
ATOM 675 O O . MET A 1 89 ? -1.984 -9.694 1.545 1.00 84.69 89 MET A O 1
ATOM 679 N N . GLN A 1 90 ? -0.449 -9.809 3.163 1.00 86.25 90 GLN A N 1
ATOM 680 C CA . GLN A 1 90 ? 0.611 -10.235 2.249 1.00 86.25 90 GLN A CA 1
ATOM 681 C C . GLN A 1 90 ? 0.301 -11.614 1.652 1.00 86.25 90 GLN A C 1
ATOM 683 O O . GLN A 1 90 ? 0.411 -11.786 0.439 1.00 86.25 90 GLN A O 1
ATOM 688 N N . THR A 1 91 ? -0.166 -12.549 2.481 1.00 82.62 91 THR A N 1
ATOM 689 C CA . THR A 1 91 ? -0.521 -13.913 2.064 1.00 82.62 91 THR A CA 1
ATOM 690 C C . THR A 1 91 ? -1.776 -13.935 1.188 1.00 82.62 91 THR A C 1
ATOM 692 O O . THR A 1 91 ? -1.762 -14.483 0.087 1.00 82.62 91 THR A O 1
ATOM 695 N N . THR A 1 92 ? -2.854 -13.285 1.633 1.00 79.00 92 THR A N 1
ATOM 696 C CA . THR A 1 92 ? -4.154 -13.289 0.947 1.00 79.00 92 THR A CA 1
ATOM 697 C C . THR A 1 92 ? -4.078 -12.646 -0.429 1.00 79.00 92 THR A C 1
ATOM 699 O O . THR A 1 92 ? -4.602 -13.186 -1.401 1.00 79.00 92 THR A O 1
ATOM 702 N N . VAL A 1 93 ? -3.404 -11.503 -0.547 1.00 76.06 93 VAL A N 1
ATOM 703 C CA . VAL A 1 93 ? -3.290 -10.809 -1.834 1.00 76.06 93 VAL A CA 1
ATOM 704 C C . VAL A 1 93 ? -2.430 -11.601 -2.817 1.00 76.06 93 VAL A C 1
ATOM 706 O O . VAL A 1 93 ? -2.778 -11.675 -3.991 1.00 76.06 93 VAL A O 1
ATOM 709 N N . ALA A 1 94 ? -1.366 -12.263 -2.347 1.00 70.69 94 ALA A N 1
ATOM 710 C CA . ALA A 1 94 ? -0.577 -13.152 -3.197 1.00 70.69 94 ALA A CA 1
ATOM 711 C C . ALA A 1 94 ? -1.419 -14.317 -3.756 1.00 70.69 94 ALA A C 1
ATOM 713 O O . ALA A 1 94 ? -1.235 -14.718 -4.906 1.00 70.69 94 ALA A O 1
ATOM 714 N N . ALA A 1 95 ? -2.377 -14.824 -2.974 1.00 71.62 95 ALA A N 1
ATOM 715 C CA . ALA A 1 95 ? -3.293 -15.881 -3.398 1.00 71.62 95 ALA A CA 1
ATOM 716 C C . ALA A 1 95 ? -4.455 -15.378 -4.283 1.00 71.62 95 ALA A C 1
ATOM 718 O O . ALA A 1 95 ? -5.012 -16.147 -5.068 1.00 71.62 95 ALA A O 1
ATOM 719 N N . ASN A 1 96 ? -4.821 -14.095 -4.207 1.00 71.50 96 ASN A N 1
ATOM 720 C CA . ASN A 1 96 ? -5.984 -13.550 -4.904 1.00 71.50 96 ASN A CA 1
ATOM 721 C C . ASN A 1 96 ? -5.638 -13.073 -6.329 1.00 71.50 96 ASN A C 1
ATOM 723 O O . ASN A 1 96 ? -5.030 -12.022 -6.532 1.00 71.50 96 ASN A O 1
ATOM 727 N N . VAL A 1 97 ? -6.060 -13.840 -7.341 1.00 68.75 97 VAL A N 1
ATOM 728 C CA . VAL A 1 97 ? -5.804 -13.546 -8.767 1.00 68.75 97 VAL A CA 1
ATOM 729 C C . VAL A 1 97 ? -6.352 -12.179 -9.194 1.00 68.75 97 VAL A C 1
ATOM 731 O O . VAL A 1 97 ? -5.660 -11.451 -9.902 1.00 68.75 97 VAL A O 1
ATOM 734 N N . ALA A 1 98 ? -7.550 -11.798 -8.742 1.00 66.50 98 ALA A N 1
ATOM 735 C CA . ALA A 1 98 ? -8.166 -10.527 -9.124 1.00 66.50 98 ALA A CA 1
ATOM 736 C C . ALA A 1 98 ? -7.366 -9.328 -8.594 1.00 66.50 98 ALA A C 1
ATOM 738 O O . ALA A 1 98 ? -7.159 -8.350 -9.311 1.00 66.50 98 ALA A O 1
ATOM 739 N N . LEU A 1 99 ? -6.857 -9.419 -7.361 1.00 69.31 99 LEU A N 1
ATOM 740 C CA . LEU A 1 99 ? -5.999 -8.376 -6.798 1.00 69.31 99 LEU A CA 1
ATOM 741 C C . LEU A 1 99 ? -4.665 -8.287 -7.549 1.00 69.31 99 LEU A C 1
ATOM 743 O O . LEU A 1 99 ? -4.268 -7.188 -7.927 1.00 69.31 99 LEU A O 1
ATOM 747 N N . ARG A 1 100 ? -4.039 -9.423 -7.880 1.00 71.25 100 ARG A N 1
ATOM 748 C CA . ARG A 1 100 ? -2.786 -9.449 -8.658 1.00 71.25 100 ARG A CA 1
ATOM 749 C C . ARG A 1 100 ? -2.918 -8.857 -10.064 1.00 71.25 100 ARG A C 1
ATOM 751 O O . ARG A 1 100 ? -2.007 -8.174 -10.534 1.00 71.25 100 ARG A O 1
ATOM 758 N N . MET A 1 101 ? -4.038 -9.097 -10.749 1.00 69.50 101 MET A N 1
ATOM 759 C CA . MET A 1 101 ? -4.283 -8.499 -12.068 1.00 69.50 101 MET A CA 1
ATOM 760 C C . MET A 1 101 ? -4.363 -6.974 -11.988 1.00 69.50 101 MET A C 1
ATOM 762 O O . MET A 1 101 ? -3.776 -6.287 -12.825 1.00 69.50 101 MET A O 1
ATOM 766 N N . ASN A 1 102 ? -5.023 -6.448 -10.957 1.00 74.06 102 ASN A N 1
ATOM 767 C CA . ASN A 1 102 ? -5.074 -5.009 -10.747 1.00 74.06 102 ASN A CA 1
ATOM 768 C C . ASN A 1 102 ? -3.689 -4.440 -10.396 1.00 74.06 102 ASN A C 1
ATOM 770 O O . ASN A 1 102 ? -3.290 -3.449 -10.993 1.00 74.06 102 ASN A O 1
ATOM 774 N N . GLU A 1 103 ? -2.913 -5.099 -9.525 1.00 77.94 103 GLU A N 1
ATOM 775 C CA . GLU A 1 103 ? -1.516 -4.729 -9.209 1.00 77.94 103 GLU A CA 1
ATOM 776 C C . GLU A 1 103 ? -0.630 -4.633 -10.450 1.00 77.94 103 GLU A C 1
ATOM 778 O O . GLU A 1 103 ? 0.124 -3.675 -10.614 1.00 77.94 103 GLU A O 1
ATOM 783 N N . THR A 1 104 ? -0.778 -5.578 -11.375 1.00 79.56 104 THR A N 1
ATOM 784 C CA . THR A 1 104 ? -0.038 -5.560 -12.641 1.00 79.56 104 THR A CA 1
ATOM 785 C C . THR A 1 104 ? -0.399 -4.334 -13.483 1.00 79.56 104 THR A C 1
ATOM 787 O O . THR A 1 104 ? 0.481 -3.711 -14.071 1.00 79.56 104 THR A O 1
ATOM 790 N N . GLY A 1 105 ? -1.685 -3.970 -13.546 1.00 78.69 105 GLY A N 1
ATOM 791 C CA . GLY A 1 105 ? -2.136 -2.767 -14.253 1.00 78.69 105 GLY A CA 1
ATOM 792 C C . GLY A 1 105 ? -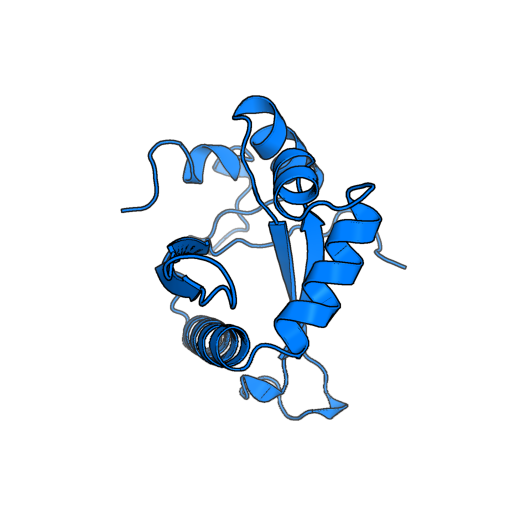1.553 -1.492 -13.647 1.00 78.69 105 GLY A C 1
ATOM 793 O O . GLY A 1 105 ? -1.077 -0.630 -14.377 1.00 78.69 105 GLY A O 1
ATOM 794 N N . ILE A 1 106 ? -1.496 -1.431 -12.317 1.00 78.56 106 ILE A N 1
ATOM 795 C CA . ILE A 1 106 ? -0.931 -0.311 -11.561 1.00 78.56 106 ILE A CA 1
ATOM 796 C C . ILE A 1 106 ? 0.540 -0.102 -11.910 1.00 78.56 106 ILE A C 1
ATOM 798 O O . ILE A 1 106 ? 0.935 0.993 -12.298 1.00 78.56 106 ILE A O 1
ATOM 802 N N . ILE A 1 107 ? 1.346 -1.162 -11.807 1.00 82.50 107 ILE A N 1
ATOM 803 C CA . ILE A 1 107 ? 2.781 -1.101 -12.105 1.00 82.50 107 ILE A CA 1
ATOM 804 C C . ILE A 1 107 ? 3.003 -0.703 -13.568 1.00 82.50 107 ILE A C 1
ATOM 806 O O . ILE A 1 107 ? 3.867 0.119 -13.847 1.00 82.50 107 ILE A O 1
ATOM 810 N N . LYS A 1 108 ? 2.193 -1.219 -14.503 1.00 82.88 108 LYS A N 1
ATOM 811 C CA . LYS A 1 108 ? 2.277 -0.823 -15.918 1.00 82.88 108 LYS A CA 1
ATOM 812 C C . LYS A 1 108 ? 2.021 0.669 -16.114 1.00 82.88 108 LYS A C 1
ATOM 814 O O . LYS A 1 108 ? 2.794 1.300 -16.825 1.00 82.88 108 LYS A O 1
ATOM 819 N N . SER A 1 109 ? 0.993 1.224 -15.472 1.00 78.94 109 SER A N 1
ATOM 820 C CA . SER A 1 109 ? 0.713 2.664 -15.526 1.00 78.94 109 SER A CA 1
ATOM 821 C C . SER A 1 109 ? 1.888 3.480 -14.982 1.00 78.94 109 SER A C 1
ATOM 823 O O . SER A 1 109 ? 2.345 4.401 -15.653 1.00 78.94 109 SER A O 1
ATOM 825 N N . TYR A 1 110 ? 2.471 3.076 -13.848 1.00 77.31 110 TYR A N 1
ATOM 826 C CA . TYR A 1 110 ? 3.673 3.730 -13.318 1.00 77.31 110 TYR A CA 1
ATOM 827 C C . TYR A 1 110 ? 4.864 3.682 -14.267 1.00 77.31 110 TYR A C 1
ATOM 829 O O . TYR A 1 110 ? 5.500 4.708 -14.491 1.00 77.31 110 TYR A O 1
ATOM 837 N N . LEU A 1 111 ? 5.159 2.514 -14.841 1.00 81.12 111 LEU A N 1
ATOM 838 C CA . LEU A 1 111 ? 6.260 2.349 -15.793 1.00 81.12 111 LEU A CA 1
ATOM 839 C C . LEU A 1 111 ? 6.055 3.180 -17.072 1.00 81.12 111 LEU A C 1
ATOM 841 O O . LEU A 1 111 ? 7.021 3.500 -17.757 1.00 81.12 111 LEU A O 1
ATOM 845 N N . GLN A 1 112 ? 4.811 3.548 -17.386 1.00 82.69 112 GLN A N 1
ATOM 846 C CA . GLN A 1 112 ? 4.448 4.416 -18.509 1.00 82.69 112 GLN A CA 1
ATOM 847 C C . GLN A 1 112 ? 4.409 5.910 -18.143 1.00 82.69 112 GLN A C 1
ATOM 849 O O . GLN A 1 112 ? 4.194 6.737 -19.024 1.00 82.69 112 GLN A O 1
ATOM 854 N N . GLY A 1 113 ? 4.647 6.267 -16.876 1.00 73.50 113 GLY A N 1
ATOM 855 C CA . GLY A 1 113 ? 4.610 7.649 -16.385 1.00 73.50 113 GLY A CA 1
ATOM 856 C C . GLY A 1 113 ? 3.229 8.134 -15.928 1.00 73.50 113 GLY A C 1
ATOM 857 O O . GLY A 1 113 ? 3.103 9.280 -15.500 1.00 73.50 113 GLY A O 1
ATOM 858 N N . ASP A 1 114 ? 2.213 7.271 -15.951 1.00 72.44 114 ASP A N 1
ATOM 859 C CA . ASP A 1 114 ? 0.850 7.593 -15.532 1.00 72.44 114 ASP A CA 1
ATOM 860 C C . ASP A 1 114 ? 0.629 7.213 -14.062 1.00 72.44 114 ASP A C 1
ATOM 862 O O . ASP A 1 114 ? 0.392 6.055 -13.709 1.00 72.44 114 ASP A O 1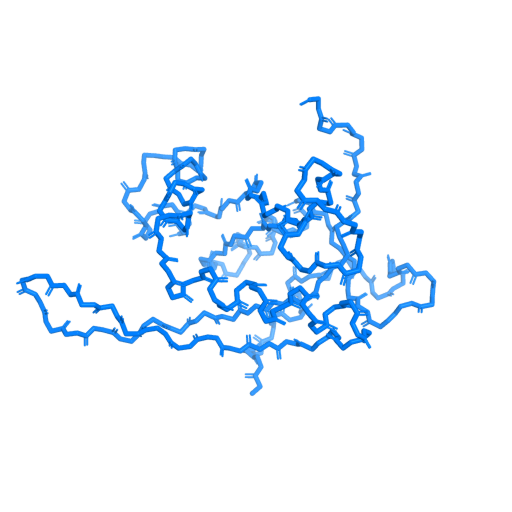
ATOM 866 N N . ALA A 1 115 ? 0.666 8.214 -13.182 1.00 70.69 115 ALA A N 1
ATOM 867 C CA . ALA A 1 115 ? 0.437 8.053 -11.748 1.00 70.69 115 ALA A CA 1
ATOM 868 C C . ALA A 1 115 ? -0.840 8.781 -11.302 1.00 70.69 115 ALA A C 1
ATOM 870 O O . ALA A 1 115 ? -0.795 9.840 -10.673 1.00 70.69 115 ALA A O 1
ATOM 871 N N . HIS A 1 116 ? -2.002 8.200 -11.606 1.00 72.56 116 HIS A N 1
ATOM 872 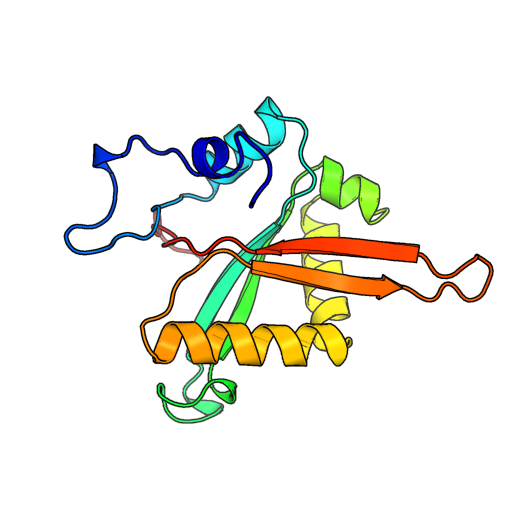C CA . HIS A 1 116 ? -3.297 8.745 -11.193 1.00 72.56 116 HIS A CA 1
ATOM 873 C C . HIS A 1 116 ? -3.975 7.881 -10.121 1.00 72.56 116 HIS A C 1
ATOM 875 O O . HIS A 1 116 ? -3.893 6.655 -10.182 1.00 72.56 116 HIS A O 1
ATOM 881 N N . PRO A 1 117 ? -4.683 8.483 -9.147 1.00 75.31 117 PRO A N 1
ATOM 882 C CA . PRO A 1 117 ? -5.579 7.750 -8.261 1.00 75.31 117 PRO A CA 1
ATOM 883 C C . PRO A 1 117 ? -6.616 6.937 -9.037 1.00 75.31 117 PRO A C 1
ATOM 885 O O . PRO A 1 117 ? -7.259 7.457 -9.950 1.00 75.31 117 PRO A O 1
ATOM 888 N N . PHE A 1 118 ? -6.861 5.699 -8.620 1.00 76.38 118 PHE A N 1
ATOM 889 C CA . PHE A 1 118 ? -7.916 4.865 -9.198 1.00 76.38 118 PHE A CA 1
ATOM 890 C C . PHE A 1 118 ? -8.638 4.059 -8.116 1.00 76.38 118 PHE A C 1
ATOM 892 O O . PHE A 1 118 ? -8.178 3.911 -6.982 1.00 76.38 118 PHE A O 1
ATOM 899 N N . MET A 1 119 ? -9.820 3.566 -8.477 1.00 78.56 119 MET A N 1
ATOM 900 C CA . MET A 1 119 ? -10.678 2.769 -7.611 1.00 78.56 119 MET A CA 1
ATOM 901 C C . MET A 1 119 ? -10.792 1.367 -8.190 1.00 78.56 119 MET A C 1
ATOM 903 O O . MET A 1 119 ? -11.203 1.203 -9.338 1.00 78.56 119 MET A O 1
ATOM 907 N N . ILE A 1 120 ? -10.497 0.362 -7.375 1.00 74.12 120 ILE A N 1
ATOM 908 C CA . ILE A 1 120 ? -10.862 -1.017 -7.670 1.00 74.12 120 ILE A CA 1
ATOM 909 C C . ILE A 1 120 ? -12.213 -1.290 -7.028 1.00 74.12 120 ILE A C 1
ATOM 911 O O . ILE A 1 120 ? -12.439 -0.978 -5.856 1.00 74.12 120 ILE A O 1
ATOM 915 N N . ARG A 1 121 ? -13.103 -1.905 -7.802 1.00 75.00 121 ARG A N 1
ATOM 916 C CA . ARG A 1 121 ? -14.337 -2.498 -7.298 1.00 75.00 121 ARG A CA 1
ATOM 917 C C . ARG A 1 121 ? -14.182 -4.004 -7.371 1.00 75.00 121 ARG A C 1
ATOM 919 O O . ARG A 1 121 ? -14.102 -4.555 -8.465 1.00 75.00 121 ARG A O 1
ATOM 926 N N . THR A 1 122 ? -14.127 -4.648 -6.217 1.00 67.44 122 THR A N 1
ATOM 927 C CA . THR A 1 122 ? -14.037 -6.102 -6.122 1.00 67.44 122 THR A CA 1
ATOM 928 C C . THR A 1 122 ? -15.334 -6.625 -5.539 1.00 67.44 122 THR A C 1
ATOM 930 O O . THR A 1 122 ? -15.761 -6.179 -4.478 1.00 67.44 122 THR A O 1
ATOM 933 N N . VAL A 1 123 ? -15.952 -7.581 -6.228 1.00 65.38 123 VAL A N 1
ATOM 934 C CA . VAL A 1 123 ? -17.055 -8.354 -5.659 1.00 65.38 123 VAL A CA 1
ATOM 935 C C . VAL A 1 123 ? -16.447 -9.439 -4.779 1.00 65.38 123 VAL A C 1
ATOM 937 O O . VAL A 1 123 ? -15.655 -10.257 -5.248 1.00 65.38 123 VAL A O 1
ATOM 940 N N . VAL A 1 124 ? -16.785 -9.412 -3.498 1.00 61.44 124 VAL A N 1
ATOM 941 C CA . VAL A 1 124 ? -16.387 -10.408 -2.512 1.00 61.44 124 VAL A CA 1
ATOM 942 C C . VAL A 1 124 ? -17.545 -11.382 -2.369 1.00 61.44 124 VAL A C 1
ATOM 944 O O . VAL A 1 124 ? -18.630 -11.015 -1.926 1.00 61.44 124 VAL A O 1
ATOM 947 N N . PHE A 1 125 ? -17.320 -12.627 -2.776 1.00 56.81 125 PHE A N 1
ATOM 948 C CA . PHE A 1 125 ? -18.279 -13.701 -2.556 1.00 56.81 125 PHE A CA 1
ATOM 949 C C . PHE A 1 125 ? -18.024 -14.315 -1.185 1.00 56.81 125 PHE A C 1
ATOM 951 O O . PHE A 1 125 ? -16.941 -14.851 -0.944 1.00 56.81 125 PHE A O 1
ATOM 958 N N . HIS A 1 126 ? -19.021 -14.247 -0.307 1.00 53.88 126 HIS A N 1
ATOM 959 C CA . HIS A 1 126 ? -19.015 -15.003 0.934 1.00 53.88 126 HIS A CA 1
ATOM 960 C C . HIS A 1 126 ? -19.745 -16.338 0.714 1.00 53.88 126 HIS A C 1
ATOM 962 O O . HIS A 1 126 ? -20.794 -16.352 0.070 1.00 53.88 126 HIS A O 1
ATOM 968 N N . PRO A 1 127 ? -19.239 -17.473 1.229 1.00 54.03 127 PRO A N 1
ATOM 969 C CA . PRO A 1 127 ? -19.928 -18.759 1.090 1.00 54.03 127 PRO A CA 1
ATOM 970 C C . PRO A 1 127 ? -21.307 -18.790 1.767 1.00 54.03 127 PRO A C 1
ATOM 972 O O . PRO A 1 127 ? -22.143 -19.620 1.423 1.00 54.03 127 PRO A O 1
ATOM 975 N N . THR A 1 128 ? -21.518 -17.914 2.750 1.00 73.31 128 THR A N 1
ATOM 976 C CA . THR A 1 128 ? -22.684 -17.894 3.644 1.00 73.31 128 THR A CA 1
ATOM 977 C C . THR A 1 128 ? -23.540 -16.639 3.527 1.00 73.31 128 THR A C 1
ATOM 979 O O . THR A 1 128 ? -24.656 -16.636 4.034 1.00 73.31 128 THR A O 1
ATOM 982 N N . ASP A 1 129 ? -23.045 -15.595 2.862 1.00 56.97 129 ASP A N 1
ATOM 983 C CA . ASP A 1 129 ? -23.649 -14.261 2.851 1.00 56.97 129 ASP A CA 1
ATOM 984 C C . ASP A 1 129 ? -23.774 -13.728 1.417 1.00 56.97 129 ASP A C 1
ATOM 986 O O . ASP A 1 129 ? -23.065 -14.195 0.517 1.00 56.97 129 ASP A O 1
ATOM 990 N N . PRO A 1 130 ? -24.677 -12.761 1.169 1.00 63.69 130 PRO A N 1
ATOM 991 C CA . PRO A 1 130 ? -24.772 -12.092 -0.121 1.00 63.69 130 PRO A CA 1
ATOM 992 C C . PRO A 1 130 ? -23.418 -11.535 -0.572 1.00 63.69 130 PRO A C 1
ATOM 994 O O . PRO A 1 130 ? -22.605 -11.100 0.239 1.00 63.69 130 PRO A O 1
ATOM 997 N N . ALA A 1 131 ? -23.176 -11.542 -1.884 1.00 60.09 131 ALA A N 1
ATOM 998 C CA . ALA A 1 131 ? -21.958 -10.968 -2.436 1.00 60.09 131 ALA A CA 1
ATOM 999 C C . ALA A 1 131 ? -21.890 -9.462 -2.127 1.00 60.09 131 ALA A C 1
ATOM 1001 O O . ALA A 1 131 ? -22.807 -8.717 -2.478 1.00 60.09 131 ALA A O 1
ATOM 1002 N N . ASP A 1 132 ? -20.790 -9.025 -1.519 1.00 60.25 132 ASP A N 1
ATOM 1003 C CA . ASP A 1 132 ? -20.551 -7.629 -1.159 1.00 60.25 132 ASP A CA 1
ATOM 1004 C C . ASP A 1 132 ? -19.615 -6.952 -2.160 1.00 60.25 132 ASP A C 1
ATOM 1006 O O . ASP A 1 132 ? -18.718 -7.572 -2.737 1.00 60.25 132 ASP A O 1
ATOM 1010 N N . ILE A 1 133 ? -19.793 -5.647 -2.368 1.00 60.22 133 ILE A N 1
ATOM 1011 C CA . ILE A 1 133 ? -18.882 -4.849 -3.195 1.00 60.22 133 ILE A CA 1
ATOM 1012 C C . ILE A 1 133 ? -17.890 -4.136 -2.281 1.00 60.22 133 ILE A C 1
ATOM 1014 O O . ILE A 1 133 ? -18.219 -3.145 -1.629 1.00 60.22 133 ILE A O 1
ATOM 1018 N N . ALA A 1 134 ? -16.639 -4.589 -2.300 1.00 68.25 134 ALA A N 1
ATOM 1019 C CA . ALA A 1 134 ? -15.529 -3.864 -1.707 1.00 68.25 134 ALA A CA 1
ATOM 1020 C C . ALA A 1 134 ? -15.017 -2.809 -2.699 1.00 68.25 134 ALA A C 1
ATOM 1022 O O . ALA A 1 134 ? -14.561 -3.128 -3.802 1.00 68.25 134 ALA A O 1
ATOM 1023 N N . MET A 1 135 ? -15.077 -1.536 -2.304 1.00 76.06 135 MET A N 1
ATOM 1024 C CA . MET A 1 135 ? -14.461 -0.432 -3.043 1.00 76.06 135 MET A CA 1
ATOM 1025 C C . MET A 1 135 ? -13.152 -0.037 -2.371 1.00 76.06 135 MET A C 1
ATOM 1027 O O . MET A 1 135 ? -13.146 0.395 -1.221 1.00 76.06 135 MET A O 1
ATOM 1031 N N . MET A 1 136 ? -12.048 -0.151 -3.102 1.00 77.31 136 MET A N 1
ATOM 1032 C CA . MET A 1 136 ? -10.718 0.201 -2.613 1.00 77.31 136 MET A CA 1
ATOM 1033 C C . MET A 1 136 ? -10.131 1.307 -3.475 1.00 77.31 136 MET A C 1
ATOM 1035 O O . MET A 1 136 ? -10.016 1.167 -4.692 1.00 77.31 136 MET A O 1
ATOM 1039 N N . TRP A 1 137 ? -9.754 2.409 -2.834 1.00 80.62 137 TRP A N 1
ATOM 1040 C CA . TRP A 1 137 ? -9.001 3.478 -3.474 1.00 80.62 137 TRP A CA 1
ATOM 1041 C C . TRP A 1 137 ? -7.511 3.210 -3.356 1.00 80.62 137 TRP A C 1
ATOM 1043 O O . TRP A 1 137 ? -7.013 2.894 -2.278 1.00 80.62 137 TRP A O 1
ATOM 1053 N N . PHE A 1 138 ? -6.810 3.392 -4.464 1.00 80.44 138 PHE A N 1
ATOM 1054 C CA . PHE A 1 138 ? -5.362 3.336 -4.528 1.00 80.44 138 PHE A CA 1
ATOM 1055 C C . PHE A 1 138 ? -4.847 4.715 -4.891 1.00 80.44 138 PHE A C 1
ATOM 1057 O O . PHE A 1 138 ? -5.320 5.349 -5.839 1.00 80.44 138 PHE A O 1
ATOM 1064 N N . LEU A 1 139 ? -3.880 5.174 -4.105 1.00 80.56 139 LEU A N 1
ATOM 1065 C CA . LEU A 1 139 ? -3.276 6.482 -4.262 1.00 80.56 139 LEU A CA 1
ATOM 1066 C C . LEU A 1 139 ? -1.791 6.335 -4.536 1.00 80.56 139 LEU A C 1
ATOM 1068 O O . LEU A 1 139 ? -1.054 5.882 -3.657 1.00 80.56 139 LEU A O 1
ATOM 1072 N N . PRO A 1 140 ? -1.345 6.756 -5.725 1.00 78.62 140 PRO A N 1
ATOM 1073 C CA . PRO A 1 140 ? 0.063 6.927 -5.980 1.00 78.62 140 PRO A CA 1
ATOM 1074 C C . PRO A 1 140 ? 0.727 7.884 -5.014 1.00 78.62 140 PRO A C 1
ATOM 1076 O O . PRO A 1 140 ? 0.265 9.007 -4.840 1.00 78.62 140 PRO A O 1
ATOM 1079 N N . CYS A 1 141 ? 1.829 7.439 -4.423 1.00 78.88 141 CYS A N 1
ATOM 1080 C CA . CYS A 1 141 ? 2.690 8.270 -3.600 1.00 78.88 141 CYS A CA 1
ATOM 1081 C C . CYS A 1 141 ? 4.146 7.808 -3.711 1.00 78.88 141 CYS A C 1
ATOM 1083 O O . CYS A 1 141 ? 4.425 6.652 -4.040 1.00 78.88 141 CYS A O 1
ATOM 1085 N N . ILE A 1 142 ? 5.068 8.722 -3.425 1.00 78.12 142 ILE A N 1
ATOM 1086 C CA . ILE A 1 142 ? 6.486 8.421 -3.248 1.00 78.12 142 ILE A CA 1
ATOM 1087 C C . ILE A 1 142 ? 6.709 8.135 -1.766 1.00 78.12 142 ILE A C 1
ATOM 1089 O O . ILE A 1 142 ? 6.481 8.999 -0.923 1.00 78.12 142 ILE A O 1
ATOM 1093 N N . LEU A 1 143 ? 7.158 6.927 -1.430 1.00 78.31 143 LEU A N 1
ATOM 1094 C CA . LEU A 1 143 ? 7.527 6.592 -0.058 1.00 78.31 143 LEU A CA 1
ATOM 1095 C C . LEU A 1 143 ? 8.938 7.110 0.240 1.00 78.31 143 LEU A C 1
ATOM 1097 O O . LEU A 1 143 ? 9.920 6.567 -0.266 1.00 78.31 143 LEU A O 1
ATOM 1101 N N . LYS A 1 144 ? 9.054 8.122 1.101 1.00 76.88 144 LYS A N 1
ATOM 1102 C CA . LYS A 1 144 ? 10.345 8.609 1.590 1.00 76.88 144 LYS A CA 1
ATOM 1103 C C . LYS A 1 144 ? 10.905 7.609 2.600 1.00 76.88 144 LYS A C 1
ATOM 1105 O O . LYS A 1 144 ? 10.304 7.364 3.644 1.00 76.88 144 LYS A O 1
ATOM 1110 N N . HIS A 1 145 ? 12.040 6.994 2.275 1.00 66.12 145 HIS A N 1
ATOM 1111 C CA . HIS A 1 145 ? 12.747 6.107 3.197 1.00 66.12 145 HIS A CA 1
ATOM 1112 C C . HIS A 1 145 ? 13.408 6.924 4.313 1.00 66.12 145 HIS A C 1
ATOM 1114 O O . HIS A 1 145 ? 14.483 7.492 4.131 1.00 66.12 145 HIS A O 1
ATOM 1120 N N . GLU A 1 146 ? 12.788 6.951 5.489 1.00 52.41 146 GLU A N 1
ATOM 1121 C CA . GLU A 1 146 ? 13.471 7.333 6.722 1.00 52.41 146 GLU A CA 1
ATOM 1122 C C . GLU A 1 146 ? 14.238 6.105 7.229 1.00 52.41 146 GLU A C 1
ATOM 1124 O O . GLU A 1 146 ? 13.653 5.199 7.803 1.00 52.41 146 GLU A O 1
ATOM 1129 N N . GLY A 1 147 ? 15.539 6.035 6.924 1.00 41.69 147 GLY A N 1
ATOM 1130 C CA . GLY A 1 147 ? 16.510 5.138 7.567 1.00 41.69 147 GLY A CA 1
ATOM 1131 C C . GLY A 1 147 ? 16.144 3.647 7.665 1.00 41.69 147 GLY A C 1
ATOM 1132 O O . GLY A 1 147 ? 15.606 3.207 8.669 1.00 41.69 147 GLY A O 1
ATOM 1133 N N . GLN A 1 148 ? 16.595 2.855 6.686 1.00 33.34 148 GLN A N 1
ATOM 1134 C CA . GLN A 1 148 ? 16.842 1.404 6.795 1.00 33.34 148 GLN A CA 1
ATOM 1135 C C . GLN A 1 148 ? 15.687 0.537 7.341 1.00 33.34 148 GLN A C 1
ATOM 1137 O O . GLN A 1 148 ? 15.637 0.195 8.522 1.00 33.34 148 GLN A O 1
ATOM 1142 N N . VAL A 1 149 ? 14.864 0.004 6.434 1.00 34.00 149 VAL A N 1
ATOM 1143 C CA . VAL A 1 149 ? 14.299 -1.336 6.658 1.00 34.00 149 VAL A CA 1
ATOM 1144 C C . VAL A 1 149 ? 15.470 -2.318 6.531 1.00 34.00 149 VAL A C 1
ATOM 1146 O O . VAL A 1 149 ? 16.026 -2.465 5.443 1.00 34.00 149 VAL A O 1
ATOM 1149 N N . LYS A 1 150 ? 15.905 -2.888 7.660 1.00 32.09 150 LYS A N 1
ATOM 1150 C CA . LYS A 1 150 ? 16.859 -4.007 7.692 1.00 32.09 150 LYS A CA 1
ATOM 1151 C C . LYS A 1 150 ? 16.247 -5.268 7.094 1.00 32.09 150 LYS A C 1
ATOM 1153 O O . LYS A 1 150 ? 15.037 -5.492 7.323 1.00 32.09 150 LYS A O 1
#